Protein AF-A0A3M1PFF2-F1 (afdb_monomer_lite)

Radius of gyration: 13.59 Å; chains: 1; bounding box: 31×29×37 Å

Foldseek 3Di:
DDDAFDADPQQAGPWQWDQDPVGIDGQFKKFWQAPPQPFFFWAAAVVHDGFKTFGHGDIWTFDDDPRTQWDDDPNFIKGWTQDDDPGIGGDVPHDRGITIGGRGPNTIDGDDPPPD

Sequence (116 aa):
MAEVPTPNRNGDYTTAAVQGNRGNYYNRRWLVIDPDPTYLNCRVSPNGVVRSRIAPGAILTAEFVRNEAIVFQGGSPWLRVRGTDALTFAQRGQTLGTCYIRANTQYIAPINEDAR

pLDDT: mean 88.36, std 10.68, range [42.59, 98.25]

Secondary structure (DSSP, 8-state):
-PPPPPP-TTSB---SEEEETTEEEE--EEEE--SSSS-EEEESSTTS-EEEEE-TT-EEEE--BTTB-EEEETTEEEEEEEPPTTSEEEPTT----EEEEE-BTTTEEE--TT--

Structure (mmCIF, N/CA/C/O backbone):
data_AF-A0A3M1PFF2-F1
#
_entry.id   AF-A0A3M1PFF2-F1
#
loop_
_atom_site.group_PDB
_atom_site.id
_atom_site.type_symbol
_atom_site.label_atom_id
_atom_site.label_alt_id
_atom_site.label_comp_id
_atom_site.label_asym_id
_atom_site.label_entity_id
_atom_site.label_seq_id
_atom_site.pdbx_PDB_ins_code
_atom_site.Cartn_x
_atom_site.Cartn_y
_atom_site.Cartn_z
_atom_site.occupancy
_atom_site.B_iso_or_equiv
_atom_site.auth_seq_id
_atom_site.auth_comp_id
_atom_site.auth_asym_id
_atom_site.auth_atom_id
_atom_site.pdbx_PDB_model_num
ATOM 1 N N . MET A 1 1 ? 1.489 -11.521 -20.092 1.00 48.91 1 MET A N 1
ATOM 2 C CA . MET A 1 1 ? 1.282 -11.552 -18.638 1.00 48.91 1 MET A CA 1
ATOM 3 C C . MET A 1 1 ? 2.053 -10.380 -18.072 1.00 48.91 1 MET A C 1
ATOM 5 O O . MET A 1 1 ? 3.265 -10.348 -18.259 1.00 48.91 1 MET A O 1
ATOM 9 N N . ALA A 1 2 ? 1.371 -9.375 -17.527 1.00 59.28 2 ALA A N 1
ATOM 10 C CA . ALA A 1 2 ? 2.047 -8.348 -16.750 1.00 59.28 2 ALA A CA 1
ATOM 11 C C . ALA A 1 2 ? 2.538 -8.973 -15.438 1.00 59.28 2 ALA A C 1
ATOM 13 O O . ALA A 1 2 ? 1.793 -9.695 -14.770 1.00 59.28 2 ALA A O 1
ATOM 14 N N . GLU A 1 3 ? 3.806 -8.753 -15.110 1.00 76.81 3 GLU A N 1
ATOM 15 C CA . GLU A 1 3 ? 4.344 -9.087 -13.794 1.00 76.81 3 GLU A CA 1
ATOM 16 C C . GLU A 1 3 ? 3.830 -8.071 -12.765 1.00 76.81 3 GLU A C 1
ATOM 18 O O . GLU A 1 3 ? 3.625 -6.897 -13.080 1.00 76.81 3 GLU A O 1
ATOM 23 N N . VAL A 1 4 ? 3.601 -8.532 -11.536 1.00 87.94 4 VAL A N 1
ATOM 24 C CA . VAL A 1 4 ? 3.256 -7.665 -10.402 1.00 87.94 4 VAL A CA 1
ATOM 25 C C . VAL A 1 4 ? 4.528 -7.229 -9.667 1.00 87.94 4 VAL A C 1
ATOM 27 O O . VAL A 1 4 ? 5.537 -7.930 -9.750 1.00 87.94 4 VAL A O 1
ATOM 30 N N . PRO A 1 5 ? 4.516 -6.098 -8.937 1.00 92.88 5 PRO A N 1
ATOM 31 C CA . PRO A 1 5 ? 5.669 -5.672 -8.157 1.00 92.88 5 PRO A CA 1
ATOM 32 C C . PRO A 1 5 ? 6.145 -6.751 -7.181 1.00 92.88 5 PRO A C 1
ATOM 34 O O . PRO A 1 5 ? 5.363 -7.265 -6.381 1.00 92.88 5 PRO A O 1
ATOM 37 N N . THR A 1 6 ? 7.443 -7.045 -7.213 1.00 93.19 6 THR A N 1
ATOM 38 C CA . THR A 1 6 ? 8.079 -7.990 -6.290 1.00 93.19 6 THR A CA 1
ATOM 39 C C . THR A 1 6 ? 8.638 -7.230 -5.084 1.00 93.19 6 THR A C 1
ATOM 41 O O . THR A 1 6 ? 9.341 -6.231 -5.268 1.00 93.19 6 THR A O 1
ATOM 44 N N . PRO A 1 7 ? 8.352 -7.665 -3.847 1.00 95.94 7 PRO A N 1
ATOM 45 C CA . PRO A 1 7 ? 8.903 -7.037 -2.653 1.00 95.94 7 PRO A CA 1
ATOM 46 C C . PRO A 1 7 ? 10.400 -7.343 -2.505 1.00 95.94 7 PRO A C 1
ATOM 48 O O . PRO A 1 7 ? 10.905 -8.359 -2.987 1.00 95.94 7 PRO A O 1
ATOM 51 N N . A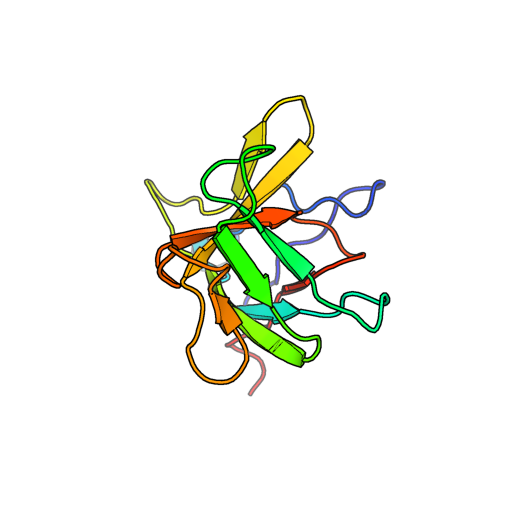SN A 1 8 ? 11.124 -6.480 -1.796 1.00 95.69 8 ASN A N 1
ATOM 52 C CA . ASN A 1 8 ? 12.510 -6.748 -1.415 1.00 95.69 8 ASN A CA 1
ATOM 53 C C . ASN A 1 8 ? 12.594 -7.750 -0.237 1.00 95.69 8 ASN A C 1
ATOM 55 O O . ASN A 1 8 ? 11.585 -8.248 0.261 1.00 95.69 8 ASN A O 1
ATOM 59 N N . ARG A 1 9 ? 13.811 -8.020 0.261 1.00 96.00 9 ARG A N 1
ATOM 60 C CA . ARG A 1 9 ? 14.050 -8.958 1.381 1.00 96.00 9 ARG A CA 1
ATOM 61 C C . ARG A 1 9 ? 13.337 -8.593 2.692 1.00 96.00 9 ARG A C 1
ATOM 63 O O . ARG A 1 9 ? 13.144 -9.472 3.521 1.00 96.00 9 ARG A O 1
ATOM 70 N N . ASN A 1 10 ? 12.945 -7.334 2.869 1.00 96.50 10 ASN A N 1
ATOM 71 C CA . ASN A 1 10 ? 12.215 -6.846 4.040 1.00 96.50 10 ASN A CA 1
ATOM 72 C C . ASN A 1 10 ? 10.686 -6.895 3.842 1.00 96.50 10 ASN A C 1
ATOM 74 O O . ASN A 1 10 ? 9.941 -6.410 4.691 1.00 96.50 10 ASN A O 1
ATOM 78 N N . GLY A 1 11 ? 10.208 -7.427 2.711 1.00 96.62 11 GLY A N 1
ATOM 79 C CA . GLY A 1 11 ? 8.790 -7.409 2.345 1.00 96.62 11 GLY A CA 1
ATOM 80 C C . GLY A 1 11 ? 8.318 -6.066 1.783 1.00 96.62 11 GLY A C 1
ATOM 81 O O . GLY A 1 11 ? 7.133 -5.888 1.528 1.00 96.62 11 GLY A O 1
ATOM 82 N N . ASP A 1 12 ? 9.220 -5.108 1.583 1.00 97.94 12 ASP A N 1
ATOM 83 C CA . ASP A 1 12 ? 8.889 -3.761 1.129 1.00 97.94 12 ASP A CA 1
ATOM 84 C C . ASP A 1 12 ? 8.767 -3.710 -0.399 1.00 97.94 12 ASP A C 1
ATOM 86 O O . ASP A 1 12 ? 9.694 -4.093 -1.120 1.00 97.94 12 ASP A O 1
ATOM 90 N N . TYR A 1 13 ? 7.653 -3.177 -0.901 1.00 97.50 13 TYR A N 1
ATOM 91 C CA . TYR A 1 13 ? 7.514 -2.827 -2.314 1.00 97.50 13 TYR A CA 1
ATOM 92 C C . TYR A 1 13 ? 8.166 -1.465 -2.554 1.00 97.50 13 TYR A C 1
ATOM 94 O O . TYR A 1 13 ? 7.834 -0.482 -1.891 1.00 97.50 13 TYR A O 1
ATOM 102 N N . THR A 1 14 ? 9.095 -1.392 -3.505 1.00 96.31 14 THR A N 1
ATOM 103 C CA . THR A 1 14 ? 9.860 -0.166 -3.792 1.00 96.31 14 THR A CA 1
ATOM 104 C C . THR A 1 14 ? 9.340 0.611 -5.000 1.00 96.31 14 THR A C 1
ATOM 106 O O . THR A 1 14 ? 9.701 1.771 -5.171 1.00 96.31 14 THR A O 1
ATOM 109 N N . THR A 1 15 ? 8.482 -0.006 -5.813 1.00 95.06 15 THR A N 1
ATOM 110 C CA . THR A 1 15 ? 7.806 0.618 -6.954 1.00 95.06 15 THR A CA 1
ATOM 111 C C . THR A 1 15 ? 6.440 -0.025 -7.193 1.00 95.06 15 THR A C 1
ATOM 113 O O . THR A 1 15 ? 6.240 -1.203 -6.888 1.00 95.06 15 THR A O 1
ATOM 116 N N . ALA A 1 16 ? 5.488 0.744 -7.724 1.00 94.38 16 ALA A N 1
ATOM 117 C CA . ALA A 1 16 ? 4.235 0.219 -8.268 1.00 94.38 16 ALA A CA 1
ATOM 118 C C . ALA A 1 16 ? 4.263 0.082 -9.803 1.00 94.38 16 ALA A C 1
ATOM 120 O O . ALA A 1 16 ? 3.259 -0.309 -10.402 1.00 94.38 16 ALA A O 1
ATOM 121 N N . ALA A 1 17 ? 5.385 0.416 -10.445 1.00 91.94 17 ALA A N 1
ATOM 122 C CA . ALA A 1 17 ? 5.600 0.259 -11.874 1.00 91.94 17 ALA A CA 1
ATOM 123 C C . ALA A 1 17 ? 6.526 -0.935 -12.135 1.00 91.94 17 ALA A C 1
ATOM 125 O O . ALA A 1 17 ? 7.613 -1.032 -11.572 1.00 91.94 17 ALA A O 1
ATOM 126 N N . VAL A 1 18 ? 6.105 -1.840 -13.010 1.00 87.50 18 VAL A N 1
ATOM 127 C CA . VAL A 1 18 ? 6.881 -3.019 -13.395 1.00 87.50 18 VAL A CA 1
ATOM 128 C C . VAL A 1 18 ? 7.252 -2.902 -14.859 1.00 87.50 18 VAL A C 1
ATOM 130 O O . VAL A 1 18 ? 6.410 -2.602 -15.707 1.00 87.50 18 VAL A O 1
ATOM 133 N N . GLN A 1 19 ? 8.520 -3.134 -15.172 1.00 82.25 19 GLN A N 1
ATOM 134 C CA . GLN A 1 19 ? 8.964 -3.203 -16.553 1.00 82.25 19 GLN A CA 1
ATOM 135 C C . GLN A 1 19 ? 8.624 -4.584 -17.108 1.00 82.25 19 GLN A C 1
ATOM 137 O O . GLN A 1 19 ? 9.138 -5.589 -16.631 1.00 82.25 19 GLN A O 1
ATOM 142 N N . GLY A 1 20 ? 7.769 -4.635 -18.125 1.00 76.06 20 GLY A N 1
ATOM 143 C CA . GLY A 1 20 ? 7.490 -5.865 -18.856 1.00 76.06 20 GLY A CA 1
ATOM 144 C C . GLY A 1 20 ? 7.917 -5.773 -20.318 1.00 76.06 20 GLY A C 1
ATOM 145 O O . GLY A 1 20 ? 8.360 -4.735 -20.811 1.00 76.06 20 GLY A O 1
ATOM 146 N N . ASN A 1 21 ? 7.698 -6.860 -21.055 1.00 76.12 21 ASN A N 1
ATOM 147 C CA . ASN A 1 21 ? 8.162 -7.015 -22.443 1.00 76.12 21 ASN A CA 1
ATOM 148 C C . ASN A 1 21 ? 7.573 -6.005 -23.449 1.00 76.12 21 ASN A C 1
ATOM 150 O O . ASN A 1 21 ? 8.037 -5.933 -24.582 1.00 76.12 21 ASN A O 1
ATOM 154 N N . ARG A 1 22 ? 6.531 -5.251 -23.073 1.00 74.38 22 ARG A N 1
ATOM 155 C CA . ARG A 1 22 ? 5.862 -4.248 -23.928 1.00 74.38 22 ARG A CA 1
ATOM 156 C C . ARG A 1 22 ? 5.909 -2.831 -23.346 1.00 74.38 22 ARG A C 1
ATOM 158 O O . ARG A 1 22 ? 5.165 -1.968 -23.798 1.00 74.38 22 ARG A O 1
ATOM 165 N N . GLY A 1 23 ? 6.757 -2.599 -22.345 1.00 81.81 23 GLY A N 1
ATOM 166 C CA . GLY A 1 23 ? 6.874 -1.319 -21.649 1.00 81.81 23 GLY A CA 1
ATOM 167 C C . GLY A 1 23 ? 6.494 -1.407 -20.173 1.00 81.81 23 GLY A C 1
ATOM 168 O O . GLY A 1 23 ? 6.477 -2.488 -19.582 1.00 81.81 23 GLY A O 1
ATOM 169 N N . ASN A 1 24 ? 6.215 -0.249 -19.579 1.00 83.75 24 ASN A N 1
ATOM 170 C CA . ASN A 1 24 ? 5.911 -0.137 -18.156 1.00 83.75 24 ASN A CA 1
ATOM 171 C C . ASN A 1 24 ? 4.444 -0.466 -17.878 1.00 83.75 24 ASN A C 1
ATOM 173 O O . ASN A 1 24 ? 3.537 0.143 -18.446 1.00 83.75 24 ASN A O 1
ATOM 177 N N . TYR A 1 25 ? 4.232 -1.392 -16.953 1.00 86.75 25 TYR A N 1
ATOM 178 C CA . TYR A 1 25 ? 2.938 -1.754 -16.405 1.00 86.75 25 TYR A CA 1
ATOM 179 C C . TYR A 1 25 ? 2.772 -1.090 -15.044 1.00 86.75 25 TYR A C 1
ATOM 181 O O . TYR A 1 25 ? 3.631 -1.198 -14.173 1.00 86.75 25 TYR A O 1
ATOM 189 N N . TYR A 1 26 ? 1.661 -0.388 -14.858 1.00 91.06 26 TYR A N 1
ATOM 190 C CA . TYR A 1 26 ? 1.367 0.334 -13.625 1.00 91.06 26 TYR A CA 1
ATOM 191 C C . TYR A 1 26 ? 0.381 -0.474 -12.793 1.00 91.06 26 TYR A C 1
ATOM 193 O O . TYR A 1 26 ? -0.803 -0.537 -13.125 1.00 91.06 26 TYR A O 1
ATOM 201 N N . ASN A 1 27 ? 0.854 -1.079 -11.706 1.00 92.56 27 ASN A N 1
ATOM 202 C CA . ASN A 1 27 ? 0.019 -1.894 -10.837 1.00 92.56 27 ASN A CA 1
ATOM 203 C C . ASN A 1 27 ? -0.912 -0.999 -10.006 1.00 92.56 27 ASN A C 1
ATOM 205 O O . ASN A 1 27 ? -0.540 -0.475 -8.952 1.00 92.56 27 ASN A O 1
ATOM 209 N N . ARG A 1 28 ? -2.136 -0.793 -10.501 1.00 92.31 28 ARG A N 1
ATOM 210 C CA . ARG A 1 28 ? -3.119 0.105 -9.878 1.00 92.31 28 ARG A CA 1
ATOM 211 C C . ARG A 1 28 ? -3.895 -0.537 -8.743 1.00 92.31 28 ARG A C 1
ATOM 213 O O . ARG A 1 28 ? -4.343 0.189 -7.863 1.00 92.31 28 ARG A O 1
ATOM 220 N N . ARG A 1 29 ? -4.083 -1.854 -8.746 1.00 92.88 29 ARG A N 1
ATOM 221 C CA . ARG A 1 29 ? -4.957 -2.534 -7.785 1.00 92.88 29 ARG A CA 1
ATOM 222 C C . ARG A 1 29 ? -4.148 -3.268 -6.736 1.00 92.88 29 ARG A C 1
ATOM 224 O O . ARG A 1 29 ? -3.217 -4.004 -7.055 1.00 92.88 29 ARG A O 1
ATOM 231 N N . TRP A 1 30 ? -4.524 -3.047 -5.485 1.00 94.00 30 TRP A N 1
ATOM 232 C CA . TRP A 1 30 ? -3.849 -3.612 -4.324 1.00 94.00 30 TRP A CA 1
ATOM 233 C C . TRP A 1 30 ? -4.890 -4.128 -3.342 1.00 94.00 30 TRP A C 1
ATOM 235 O O . TRP A 1 30 ? -5.837 -3.415 -3.019 1.00 94.00 30 TRP A O 1
ATOM 245 N N . LEU A 1 31 ? -4.721 -5.360 -2.880 1.00 93.44 31 LEU A N 1
ATOM 246 C CA . LEU A 1 31 ? -5.544 -5.966 -1.844 1.00 93.44 31 LEU A CA 1
ATOM 247 C C . LEU A 1 31 ? -4.960 -5.627 -0.474 1.00 93.44 31 LEU A C 1
ATOM 249 O O . LEU A 1 31 ? -3.759 -5.793 -0.270 1.00 93.44 31 LEU A O 1
ATOM 253 N N . VAL A 1 32 ? -5.798 -5.200 0.468 1.00 93.56 32 VAL A N 1
ATOM 254 C CA . VAL A 1 32 ? -5.420 -5.093 1.882 1.00 93.56 32 VAL A CA 1
ATOM 255 C C . VAL A 1 32 ? -5.497 -6.469 2.528 1.00 93.56 32 VAL A C 1
ATOM 257 O O . VAL A 1 32 ? -6.563 -7.080 2.564 1.00 93.56 32 VAL A O 1
ATOM 260 N N . ILE A 1 33 ? -4.365 -6.934 3.046 1.00 93.25 33 ILE A N 1
ATOM 261 C CA . ILE A 1 33 ? -4.185 -8.251 3.677 1.00 93.25 33 ILE A CA 1
ATOM 262 C C . ILE A 1 33 ? -3.668 -8.138 5.116 1.00 93.25 33 ILE A C 1
ATOM 264 O O . ILE A 1 33 ? -3.099 -9.094 5.633 1.00 93.25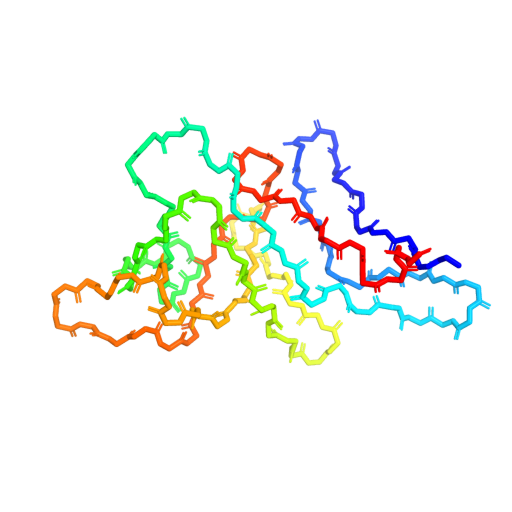 33 ILE A O 1
ATOM 268 N N . ASP A 1 34 ? -3.828 -6.963 5.731 1.00 86.50 34 ASP A N 1
ATOM 269 C CA . ASP A 1 34 ? -3.380 -6.691 7.098 1.00 86.50 34 ASP A CA 1
ATOM 270 C C . ASP A 1 34 ? -3.854 -7.807 8.057 1.00 86.50 34 ASP A C 1
ATOM 272 O O . ASP A 1 34 ? -5.062 -8.060 8.130 1.00 86.50 34 ASP A O 1
ATOM 276 N N . PRO A 1 35 ? -2.932 -8.520 8.737 1.00 79.62 35 PRO A N 1
ATOM 277 C CA . PRO A 1 35 ? -3.272 -9.628 9.621 1.00 79.62 35 PRO A CA 1
ATOM 278 C C . PRO A 1 35 ? -3.900 -9.156 10.934 1.00 79.62 35 PRO A C 1
ATOM 280 O O . PRO A 1 35 ? -4.487 -9.974 11.644 1.00 79.62 35 PRO A O 1
ATOM 283 N N . ASP A 1 36 ? -3.768 -7.871 11.283 1.00 78.81 36 ASP A N 1
ATOM 284 C CA . ASP A 1 36 ? -4.472 -7.303 12.425 1.00 78.81 36 ASP A CA 1
ATOM 285 C C . ASP A 1 36 ? -5.964 -7.140 12.064 1.00 78.81 36 ASP A C 1
ATOM 287 O O . ASP A 1 36 ? -6.304 -6.416 11.123 1.00 78.81 36 ASP A O 1
ATOM 291 N N . PRO A 1 37 ? -6.889 -7.787 12.801 1.00 65.12 37 PRO A N 1
ATOM 292 C CA . PRO A 1 37 ? -8.319 -7.763 12.497 1.00 65.12 37 PRO A CA 1
ATOM 293 C C . PRO A 1 37 ? -8.977 -6.398 12.731 1.00 65.12 37 PRO A C 1
ATOM 295 O O . PRO A 1 37 ? -10.186 -6.268 12.543 1.00 65.12 37 PRO A O 1
ATOM 298 N N . THR A 1 38 ? -8.230 -5.390 13.185 1.00 74.00 38 THR A N 1
ATOM 299 C CA . THR A 1 38 ? -8.759 -4.043 13.363 1.00 74.00 38 THR A CA 1
ATOM 300 C C . THR A 1 38 ? -8.875 -3.329 12.019 1.00 74.00 38 THR A C 1
ATOM 302 O O . THR A 1 38 ? -9.903 -3.455 11.364 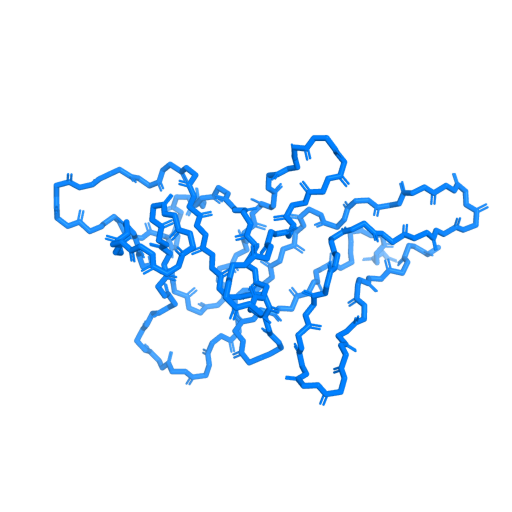1.00 74.00 38 THR A O 1
ATOM 305 N N . TYR A 1 39 ? -7.879 -2.548 11.604 1.00 87.69 39 TYR A N 1
ATOM 306 C CA . TYR A 1 39 ? -7.901 -1.799 10.346 1.00 87.69 39 TYR A CA 1
ATOM 307 C C . TYR A 1 39 ? -6.494 -1.331 9.958 1.00 87.69 39 TYR A C 1
ATOM 309 O O . TYR A 1 39 ? -5.751 -0.827 10.804 1.00 87.69 39 TYR A O 1
ATOM 317 N N . LEU A 1 40 ? -6.195 -1.313 8.658 1.00 92.50 40 LEU A N 1
ATOM 318 C CA . LEU A 1 40 ? -4.994 -0.669 8.135 1.00 92.50 40 LEU A CA 1
ATOM 319 C C . LEU A 1 40 ? -5.140 0.859 8.201 1.00 92.50 40 LEU A C 1
ATOM 321 O O . LEU A 1 40 ? -6.111 1.443 7.710 1.00 92.50 40 LEU A O 1
ATOM 325 N N . ASN A 1 41 ? -4.154 1.536 8.790 1.00 93.12 41 ASN A N 1
ATOM 326 C CA . ASN A 1 41 ? -4.142 2.996 8.878 1.00 93.12 41 ASN A CA 1
ATOM 327 C C . ASN A 1 41 ? -3.747 3.635 7.540 1.00 93.12 41 ASN A C 1
ATOM 329 O O . ASN A 1 41 ? -2.626 3.447 7.065 1.00 93.12 41 ASN A O 1
ATOM 333 N N . CYS A 1 42 ? -4.617 4.493 7.005 1.00 93.81 42 CYS A N 1
ATOM 334 C CA . CYS A 1 42 ? -4.309 5.363 5.878 1.00 93.81 42 CYS A CA 1
ATOM 335 C C . CYS A 1 42 ? -4.053 6.789 6.365 1.00 93.81 42 CYS A C 1
ATOM 337 O O . CYS A 1 42 ? -4.871 7.373 7.079 1.00 93.81 42 CYS A O 1
ATOM 339 N N . ARG A 1 43 ? -2.908 7.367 6.007 1.00 95.00 43 ARG A N 1
ATOM 340 C CA . ARG A 1 43 ? -2.416 8.638 6.563 1.00 95.00 43 ARG A CA 1
ATOM 341 C C . ARG A 1 43 ? -2.464 9.773 5.546 1.00 95.00 43 ARG A C 1
ATOM 343 O O . ARG A 1 43 ? -2.376 9.535 4.347 1.00 95.00 43 ARG A O 1
ATOM 350 N N . VAL A 1 44 ? -2.602 11.013 6.018 1.00 93.75 44 VAL A N 1
ATOM 351 C CA . VAL A 1 44 ? -2.645 12.214 5.152 1.00 93.75 44 VAL A CA 1
ATOM 352 C C . VAL A 1 44 ? -1.331 12.401 4.385 1.00 93.75 44 VAL A C 1
ATOM 354 O O . VAL A 1 44 ? -1.331 12.775 3.215 1.00 93.75 44 VAL A O 1
ATOM 357 N N . SER A 1 45 ? -0.218 12.097 5.042 1.00 94.94 45 SER A N 1
ATOM 358 C CA . SER A 1 45 ? 1.131 12.038 4.488 1.00 94.94 45 SER A CA 1
ATOM 359 C C . SER A 1 45 ? 1.826 10.788 5.031 1.00 94.94 45 SER A C 1
ATOM 361 O O . SER A 1 45 ? 1.358 10.213 6.025 1.00 94.94 45 SER A O 1
ATOM 363 N N . PRO A 1 46 ? 2.937 10.340 4.429 1.00 96.12 46 PRO A N 1
ATOM 364 C CA . PRO A 1 46 ? 3.692 9.247 5.014 1.00 96.12 46 PRO A CA 1
ATOM 365 C C . PRO A 1 46 ? 4.159 9.607 6.437 1.00 96.12 46 PRO A C 1
ATOM 367 O O . PRO A 1 46 ? 4.537 10.744 6.719 1.00 96.12 46 PRO A O 1
ATOM 370 N N . ASN A 1 47 ? 4.037 8.660 7.373 1.00 93.31 47 ASN A N 1
ATOM 371 C CA . ASN A 1 47 ? 4.200 8.878 8.824 1.00 93.31 47 ASN A CA 1
ATOM 372 C C . ASN A 1 47 ? 3.299 9.963 9.470 1.00 93.31 47 ASN A C 1
ATOM 374 O O . ASN A 1 47 ? 3.419 10.210 10.667 1.00 93.31 47 ASN A O 1
ATOM 378 N N . GLY A 1 48 ? 2.386 10.600 8.729 1.00 92.81 48 GLY A N 1
ATOM 379 C CA . GLY A 1 48 ? 1.534 11.684 9.224 1.00 92.81 48 GLY A CA 1
ATOM 380 C C . GLY A 1 48 ? 0.329 11.216 10.040 1.00 92.81 48 GLY A C 1
ATOM 381 O O . GLY A 1 48 ? 0.222 10.057 10.441 1.00 92.81 48 GLY A O 1
ATOM 382 N N . VAL A 1 49 ? -0.628 12.116 10.268 1.00 93.38 49 VAL A N 1
ATOM 383 C CA . VAL A 1 49 ? -1.872 11.791 10.987 1.00 93.38 49 VAL A CA 1
ATOM 384 C C . VAL A 1 49 ? -2.727 10.783 10.213 1.00 93.38 49 VAL A C 1
ATOM 386 O O . VAL A 1 49 ? -2.742 10.777 8.978 1.00 93.38 49 VAL A O 1
ATOM 389 N N . VAL A 1 50 ? -3.445 9.924 10.941 1.00 92.81 50 VAL A N 1
ATOM 390 C CA . VAL A 1 50 ? -4.378 8.959 10.344 1.00 92.81 50 VAL A CA 1
ATOM 391 C C . VAL A 1 50 ? -5.572 9.719 9.766 1.00 92.81 50 VAL A C 1
ATOM 393 O O . VAL A 1 50 ? -6.283 10.414 10.487 1.00 92.81 50 VAL A O 1
ATOM 396 N N . ARG A 1 51 ? -5.776 9.580 8.456 1.00 91.94 51 ARG A N 1
ATOM 397 C CA . ARG A 1 51 ? -6.894 10.152 7.700 1.00 91.94 51 ARG A CA 1
ATOM 398 C C . ARG A 1 51 ? -8.108 9.231 7.732 1.00 91.94 51 ARG A C 1
ATOM 400 O O . ARG A 1 51 ? -9.235 9.673 7.935 1.00 91.94 51 ARG A O 1
ATOM 407 N N . SER A 1 52 ? -7.871 7.944 7.518 1.00 91.69 52 SER A N 1
ATOM 408 C CA . SER A 1 52 ? -8.902 6.918 7.411 1.00 91.69 52 SER A CA 1
ATOM 409 C C . SER A 1 52 ? -8.350 5.554 7.819 1.00 91.69 52 SER A C 1
ATOM 411 O O . SER A 1 52 ? -7.144 5.369 7.998 1.00 91.69 52 SER A O 1
ATOM 413 N N . ARG A 1 53 ? -9.258 4.607 8.019 1.00 91.75 53 ARG A N 1
ATOM 414 C CA . ARG A 1 53 ? -8.991 3.212 8.360 1.00 91.75 53 ARG A CA 1
ATOM 415 C C . ARG A 1 53 ? -9.589 2.322 7.281 1.00 91.75 53 ARG A C 1
ATOM 417 O O . ARG A 1 53 ? -10.695 2.593 6.824 1.00 91.75 53 ARG A O 1
ATOM 424 N N . ILE A 1 54 ? -8.855 1.301 6.863 1.00 91.94 54 ILE A N 1
ATOM 425 C CA . ILE A 1 54 ? -9.238 0.415 5.762 1.00 91.94 54 ILE A CA 1
ATOM 426 C C . ILE A 1 54 ? -9.388 -1.000 6.309 1.00 91.94 54 ILE A C 1
ATOM 428 O O . ILE A 1 54 ? -8.489 -1.490 6.990 1.00 91.94 54 ILE A O 1
ATOM 432 N N . ALA A 1 55 ? -10.522 -1.643 6.041 1.00 91.31 55 ALA A N 1
ATOM 433 C CA . ALA A 1 55 ? -10.740 -3.020 6.470 1.00 91.31 55 ALA A CA 1
ATOM 434 C C . ALA A 1 55 ? -9.885 -4.005 5.645 1.00 91.31 55 ALA A C 1
ATOM 436 O O . ALA A 1 55 ? -9.686 -3.777 4.444 1.00 91.31 55 ALA A O 1
ATOM 437 N N . PRO A 1 56 ? -9.422 -5.119 6.243 1.00 91.00 56 PRO A N 1
ATOM 438 C CA . PRO A 1 56 ? -8.890 -6.246 5.483 1.00 91.00 56 PRO A CA 1
ATOM 439 C C . PRO A 1 56 ? -9.866 -6.702 4.386 1.00 91.00 56 PRO A C 1
ATOM 441 O O . PRO A 1 56 ? -11.084 -6.648 4.555 1.00 91.00 56 PRO A O 1
ATOM 444 N N . GLY A 1 57 ? -9.335 -7.119 3.236 1.00 89.56 57 GLY A N 1
ATOM 445 C CA . GLY A 1 57 ? -10.123 -7.484 2.054 1.00 89.56 57 GLY A CA 1
ATOM 446 C C . GLY A 1 57 ? -10.496 -6.312 1.137 1.00 89.56 57 GLY A C 1
ATOM 447 O O . GLY A 1 57 ? -11.017 -6.536 0.045 1.00 89.56 57 GLY A O 1
ATOM 448 N N . ALA A 1 58 ? -10.208 -5.063 1.521 1.00 91.06 58 ALA A N 1
ATOM 449 C CA . ALA A 1 58 ? -10.426 -3.914 0.647 1.00 91.06 58 ALA A CA 1
ATOM 450 C C . ALA A 1 58 ? -9.512 -3.941 -0.588 1.00 91.06 58 ALA A C 1
ATOM 452 O O . ALA A 1 58 ? -8.316 -4.216 -0.484 1.00 91.06 58 ALA A O 1
ATOM 453 N N . ILE A 1 59 ? -10.064 -3.579 -1.751 1.00 91.38 59 ILE A N 1
ATOM 454 C CA . ILE A 1 59 ? -9.294 -3.356 -2.980 1.00 91.38 59 ILE A CA 1
ATOM 455 C C . ILE A 1 59 ? -9.064 -1.859 -3.150 1.00 91.38 59 ILE A C 1
ATOM 457 O O . ILE A 1 59 ? -9.990 -1.091 -3.398 1.00 91.38 59 ILE A O 1
ATOM 461 N N . LEU A 1 60 ? -7.807 -1.449 -3.067 1.00 92.12 60 LEU A N 1
ATOM 462 C CA . LEU A 1 60 ? -7.380 -0.066 -3.189 1.00 92.12 60 LEU A CA 1
ATOM 463 C C . LEU A 1 60 ? -6.949 0.265 -4.612 1.00 92.12 60 LEU A C 1
ATOM 465 O O . LEU A 1 60 ? -6.485 -0.595 -5.364 1.00 92.12 60 LEU A O 1
ATOM 469 N N . THR A 1 61 ? -7.077 1.545 -4.962 1.00 93.75 61 THR A N 1
ATOM 470 C CA . THR A 1 61 ? -6.574 2.079 -6.231 1.00 93.75 61 THR A CA 1
ATOM 471 C C . THR A 1 61 ? -5.370 2.968 -5.964 1.00 93.75 61 THR A C 1
ATOM 473 O O . THR A 1 61 ? -5.507 4.018 -5.335 1.00 93.75 61 THR A O 1
ATOM 476 N N . ALA A 1 62 ? -4.200 2.554 -6.441 1.00 95.12 62 ALA A N 1
ATOM 477 C CA . ALA A 1 62 ? -2.977 3.335 -6.381 1.00 95.12 62 ALA A CA 1
ATOM 478 C C . ALA A 1 62 ? -3.089 4.577 -7.272 1.00 95.12 62 ALA A C 1
ATOM 480 O O . ALA A 1 62 ? -3.538 4.511 -8.420 1.00 95.12 62 ALA A O 1
ATOM 481 N N . GLU A 1 63 ? -2.672 5.718 -6.737 1.00 95.31 63 GLU A N 1
ATOM 482 C CA . GLU A 1 63 ? -2.668 6.986 -7.455 1.00 95.31 63 GLU A CA 1
ATOM 483 C C . GLU A 1 63 ? -1.242 7.329 -7.883 1.00 95.31 63 GLU A C 1
ATOM 485 O O . GLU A 1 63 ? -0.393 7.671 -7.060 1.00 95.31 63 GLU A O 1
ATOM 490 N N . PHE A 1 64 ? -1.000 7.254 -9.190 1.00 94.62 64 PHE A N 1
ATOM 491 C CA . PHE A 1 64 ? 0.303 7.532 -9.776 1.00 94.62 64 PHE A CA 1
ATOM 492 C C . PHE A 1 64 ? 0.513 9.033 -9.974 1.00 94.62 64 PHE A C 1
ATOM 494 O O . PHE A 1 64 ? -0.318 9.726 -10.561 1.00 94.62 64 PHE A O 1
ATOM 501 N N . VAL A 1 65 ? 1.673 9.524 -9.549 1.00 93.88 65 VAL A N 1
ATOM 502 C CA . VAL A 1 65 ? 2.181 10.863 -9.846 1.00 93.88 65 VAL A CA 1
ATOM 503 C C . VAL A 1 65 ? 3.538 10.715 -10.506 1.00 93.88 65 VAL A C 1
ATOM 505 O O . VAL A 1 65 ? 4.435 10.098 -9.946 1.00 93.88 65 VAL A O 1
ATOM 508 N N . ARG A 1 66 ? 3.693 11.284 -11.709 1.00 91.81 66 ARG A N 1
ATOM 509 C CA . ARG A 1 66 ? 4.926 11.157 -12.509 1.00 91.81 66 ARG A CA 1
ATOM 510 C C . ARG A 1 66 ? 5.388 9.695 -12.645 1.00 91.81 66 ARG A C 1
ATOM 512 O O . ARG A 1 66 ? 6.566 9.405 -12.484 1.00 91.81 66 ARG A O 1
ATOM 519 N N . ASN A 1 67 ? 4.452 8.797 -12.962 1.00 91.69 67 ASN A N 1
ATOM 520 C CA . ASN A 1 67 ? 4.688 7.365 -13.197 1.00 91.69 67 ASN A CA 1
ATOM 521 C C . ASN A 1 67 ? 5.078 6.529 -11.966 1.00 91.69 67 ASN A C 1
ATOM 523 O O . ASN A 1 67 ? 5.467 5.379 -12.132 1.00 91.69 67 ASN A O 1
ATOM 527 N N . GLU A 1 68 ? 4.900 7.039 -10.747 1.00 94.75 68 GLU A N 1
ATOM 528 C CA . GLU A 1 68 ? 5.100 6.257 -9.523 1.00 94.75 68 GLU A CA 1
ATOM 529 C C . GLU A 1 68 ? 3.958 6.494 -8.524 1.00 94.75 68 GLU A C 1
ATOM 531 O O . GLU A 1 68 ? 3.382 7.581 -8.471 1.00 94.75 68 GLU A O 1
ATOM 536 N N . ALA A 1 69 ? 3.611 5.472 -7.743 1.00 96.81 69 ALA A N 1
ATOM 537 C CA . ALA A 1 69 ? 2.644 5.558 -6.648 1.00 96.81 69 ALA A CA 1
ATOM 538 C C . ALA A 1 69 ? 3.271 5.261 -5.276 1.00 96.81 69 ALA A C 1
ATOM 540 O O . ALA A 1 69 ? 2.654 5.561 -4.252 1.00 96.81 69 ALA A O 1
ATOM 541 N N . ILE A 1 70 ? 4.483 4.697 -5.234 1.00 97.62 70 ILE A N 1
ATOM 542 C CA . ILE A 1 70 ? 5.236 4.459 -4.002 1.00 97.62 70 ILE A CA 1
ATOM 543 C C . ILE A 1 70 ? 6.190 5.622 -3.725 1.00 97.62 70 ILE A C 1
ATOM 545 O O . ILE A 1 70 ? 7.033 5.980 -4.541 1.00 97.62 70 ILE A O 1
ATOM 549 N N . VAL A 1 71 ? 6.075 6.205 -2.535 1.00 97.12 71 VAL A N 1
ATOM 550 C CA . VAL A 1 71 ? 6.954 7.274 -2.052 1.00 97.12 71 VAL A CA 1
ATOM 551 C C . VAL A 1 71 ? 7.752 6.803 -0.844 1.00 97.12 71 VAL A C 1
ATOM 553 O O . VAL A 1 71 ? 7.239 6.085 0.013 1.00 97.12 71 VAL A O 1
ATOM 556 N N . PHE A 1 72 ? 9.006 7.234 -0.748 1.00 96.44 72 PHE A N 1
ATOM 557 C CA . PHE A 1 72 ? 9.858 6.931 0.398 1.00 96.44 72 PHE A CA 1
ATOM 558 C C . PHE A 1 72 ? 9.857 8.083 1.397 1.00 96.44 72 PHE A C 1
ATOM 560 O O . PHE A 1 72 ? 10.074 9.237 1.033 1.00 96.44 72 PHE A O 1
ATOM 567 N N . GLN A 1 73 ? 9.678 7.759 2.676 1.00 96.25 73 GLN A N 1
ATOM 568 C CA . GLN A 1 73 ? 9.875 8.708 3.767 1.00 96.25 73 GLN A CA 1
ATOM 569 C C . GLN A 1 73 ? 10.511 8.004 4.962 1.00 96.25 73 GLN A C 1
ATOM 571 O O . GLN A 1 73 ? 9.973 7.021 5.472 1.00 96.25 73 GLN A O 1
ATOM 576 N N . GLY A 1 74 ? 11.667 8.511 5.403 1.00 90.44 74 GLY A N 1
ATOM 577 C CA . GLY A 1 74 ? 12.425 7.916 6.509 1.00 90.44 74 GLY A CA 1
ATOM 578 C C . GLY A 1 74 ? 12.843 6.466 6.235 1.00 90.44 74 GLY A C 1
ATOM 579 O O . GLY A 1 74 ? 12.700 5.617 7.106 1.00 90.44 74 GLY A O 1
ATOM 580 N N . GLY A 1 75 ? 13.259 6.156 5.001 1.00 91.75 75 GLY A N 1
ATOM 581 C CA . GLY A 1 75 ? 13.681 4.806 4.592 1.00 91.75 75 GLY A CA 1
ATOM 582 C C . GLY A 1 75 ? 12.546 3.793 4.407 1.00 91.75 75 GLY A C 1
ATOM 583 O O . GLY A 1 75 ? 12.800 2.653 4.046 1.00 91.75 75 GLY A O 1
ATOM 584 N N . SER A 1 76 ? 11.297 4.200 4.623 1.00 95.56 76 SER A N 1
ATOM 585 C CA . SER A 1 76 ? 10.129 3.335 4.490 1.00 95.56 76 SER A CA 1
ATOM 586 C C . SER A 1 76 ? 9.302 3.664 3.249 1.00 95.56 76 SER A C 1
ATOM 588 O O . SER A 1 76 ? 9.073 4.855 3.008 1.00 95.56 76 SER A O 1
ATOM 590 N N . PRO A 1 77 ? 8.797 2.662 2.509 1.00 98.12 77 PRO A N 1
ATOM 591 C CA . PRO A 1 77 ? 7.952 2.896 1.349 1.00 98.12 77 PRO A CA 1
ATOM 592 C C . PRO A 1 77 ? 6.472 3.016 1.730 1.00 98.12 77 PRO A C 1
ATOM 594 O O . PRO A 1 77 ? 5.944 2.309 2.599 1.00 98.12 77 PRO A O 1
ATOM 597 N N . TRP A 1 78 ? 5.788 3.920 1.040 1.00 98.25 78 TRP A N 1
ATOM 598 C CA . TRP A 1 78 ? 4.384 4.226 1.254 1.00 98.25 78 TRP A CA 1
ATOM 599 C C . TRP A 1 78 ? 3.646 4.281 -0.067 1.00 98.25 78 TRP A C 1
ATOM 601 O O . TRP A 1 78 ? 4.018 5.043 -0.955 1.00 98.25 78 TRP A O 1
ATOM 611 N N . LEU A 1 79 ? 2.573 3.510 -0.176 1.00 97.88 79 LEU A N 1
ATOM 612 C CA . LEU A 1 79 ? 1.727 3.500 -1.354 1.00 97.88 79 LEU A CA 1
ATOM 613 C C . LEU A 1 79 ? 0.690 4.616 -1.237 1.00 97.88 79 LEU A C 1
ATOM 615 O O . LEU A 1 79 ? -0.086 4.660 -0.278 1.00 97.88 79 LEU A O 1
ATOM 619 N N . ARG A 1 80 ? 0.663 5.502 -2.229 1.00 97.31 80 ARG A N 1
ATOM 620 C CA . ARG A 1 80 ? -0.381 6.506 -2.398 1.00 97.31 80 ARG A CA 1
ATOM 621 C C . ARG A 1 80 ? -1.617 5.849 -2.999 1.00 97.31 80 ARG A C 1
ATOM 623 O O . ARG A 1 80 ? -1.567 5.313 -4.104 1.00 97.31 80 ARG A O 1
ATOM 630 N N . VAL A 1 81 ? -2.736 5.927 -2.293 1.00 95.12 81 VAL A N 1
ATOM 631 C CA . VAL A 1 81 ? -3.997 5.293 -2.687 1.00 95.12 81 VAL A CA 1
ATOM 632 C C . VAL A 1 81 ? -5.154 6.274 -2.599 1.00 95.12 81 VAL A C 1
ATOM 634 O O . VAL A 1 81 ? -5.136 7.211 -1.800 1.00 95.12 81 VAL A O 1
ATOM 637 N N . ARG A 1 82 ? -6.196 6.032 -3.392 1.00 87.50 82 ARG A N 1
ATOM 638 C CA . ARG A 1 82 ? -7.532 6.566 -3.119 1.00 87.50 82 ARG A CA 1
ATOM 639 C C . ARG A 1 82 ? -8.322 5.525 -2.342 1.00 87.50 82 ARG A C 1
ATOM 641 O O . ARG A 1 82 ? -8.401 4.371 -2.770 1.00 87.50 82 ARG A O 1
ATOM 648 N N . GLY A 1 83 ? -8.886 5.940 -1.209 1.00 67.88 83 GLY A N 1
ATOM 649 C CA . GLY A 1 83 ? -9.818 5.105 -0.458 1.00 67.88 83 GLY A CA 1
ATOM 650 C C . GLY A 1 83 ? -11.039 4.794 -1.319 1.00 67.88 83 GLY A C 1
ATOM 651 O O . GLY A 1 83 ? -11.624 5.705 -1.900 1.00 67.88 83 GLY A O 1
ATOM 652 N N . THR A 1 84 ? -11.394 3.518 -1.442 1.00 67.00 84 THR A N 1
ATOM 653 C CA . THR A 1 84 ? -12.651 3.092 -2.070 1.00 67.00 84 THR A CA 1
ATOM 654 C C . THR A 1 84 ? -13.748 3.026 -1.015 1.00 67.00 84 THR A C 1
ATOM 656 O O . THR A 1 84 ? -13.515 2.513 0.082 1.00 67.00 84 THR A O 1
ATOM 659 N N . ASP A 1 85 ? -14.945 3.495 -1.348 1.00 65.00 85 ASP A N 1
ATOM 660 C CA . ASP A 1 85 ? -15.950 3.876 -0.348 1.00 65.00 85 ASP A CA 1
ATOM 661 C C . ASP A 1 85 ? -16.533 2.715 0.476 1.00 65.00 85 ASP A C 1
ATOM 663 O O . ASP A 1 85 ? -16.919 2.921 1.621 1.00 65.00 85 ASP A O 1
ATOM 667 N N . ALA A 1 86 ? -16.572 1.485 -0.049 1.00 72.94 86 ALA A N 1
ATOM 668 C CA . ALA A 1 86 ? -17.278 0.382 0.617 1.00 72.94 86 ALA A CA 1
ATOM 669 C C . ALA A 1 86 ? -16.579 -0.164 1.882 1.00 72.94 86 ALA A C 1
ATOM 671 O O . ALA A 1 86 ? -17.248 -0.699 2.760 1.00 72.94 86 ALA A O 1
ATOM 672 N N . LEU A 1 87 ? -15.247 -0.055 1.973 1.00 79.69 87 LEU A N 1
ATOM 673 C CA . LEU A 1 87 ? -14.431 -0.660 3.045 1.00 79.69 87 LEU A CA 1
ATOM 674 C C . LEU A 1 87 ? -13.408 0.315 3.651 1.00 79.69 87 LEU A C 1
ATOM 676 O O . LEU A 1 87 ? -12.465 -0.097 4.333 1.00 79.69 87 LEU A O 1
ATOM 680 N N . THR A 1 88 ? -13.589 1.613 3.400 1.00 84.81 88 THR A N 1
ATOM 681 C CA . THR A 1 88 ? -12.747 2.671 3.961 1.00 84.81 88 THR A CA 1
ATOM 682 C C . THR A 1 88 ? -13.586 3.566 4.862 1.00 84.81 88 THR A C 1
ATOM 684 O O . THR A 1 88 ? -14.611 4.097 4.449 1.00 84.81 88 THR A O 1
ATOM 687 N N . PHE A 1 89 ? -13.115 3.791 6.083 1.00 87.38 89 PHE A N 1
ATOM 688 C CA . PHE A 1 89 ? -13.804 4.573 7.103 1.00 87.38 89 PHE A CA 1
ATOM 689 C C . PHE A 1 89 ? -12.988 5.822 7.428 1.00 87.38 89 PHE A C 1
ATOM 691 O O . PHE A 1 89 ? -11.835 5.731 7.858 1.00 87.38 89 PHE A O 1
ATOM 698 N N . ALA A 1 90 ? -13.563 7.005 7.218 1.00 85.81 90 ALA A N 1
ATOM 699 C CA . ALA A 1 90 ? -12.895 8.254 7.565 1.00 85.81 90 ALA A CA 1
ATOM 700 C C . ALA A 1 90 ? -12.712 8.360 9.088 1.00 85.81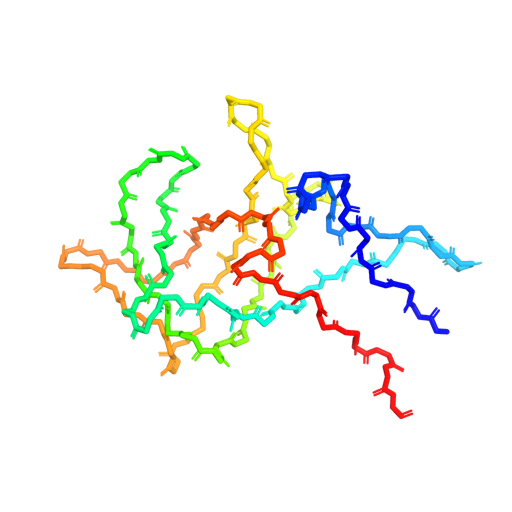 90 ALA A C 1
ATOM 702 O O . ALA A 1 90 ? -13.595 7.986 9.860 1.00 85.81 90 ALA A O 1
ATOM 703 N N . GLN A 1 91 ? -11.573 8.893 9.532 1.00 85.50 91 GLN A N 1
ATOM 704 C CA . GLN A 1 91 ? -11.438 9.319 10.924 1.00 85.50 91 GLN A CA 1
ATOM 705 C C . GLN A 1 91 ? -12.367 10.506 11.203 1.00 85.50 91 GLN A C 1
ATOM 707 O O . GLN A 1 91 ? -12.751 11.247 10.296 1.00 85.50 91 GLN A O 1
ATOM 712 N N . ARG A 1 92 ? -12.739 10.706 12.472 1.00 83.44 92 ARG A N 1
ATOM 713 C CA . ARG A 1 92 ? -13.630 11.805 12.866 1.00 83.44 92 ARG A CA 1
ATOM 714 C C . ARG A 1 92 ? -13.051 13.147 12.398 1.00 83.44 92 ARG A C 1
ATOM 716 O O . ARG A 1 92 ? -11.920 13.483 12.735 1.00 83.44 92 ARG A O 1
ATOM 723 N N . GLY A 1 93 ? -13.838 13.904 11.633 1.00 80.81 93 GLY A N 1
ATOM 724 C CA . GLY A 1 93 ? -13.417 15.193 11.069 1.00 80.81 93 GLY A CA 1
ATOM 725 C C . GLY A 1 93 ? -12.526 15.097 9.821 1.00 80.81 93 GLY A C 1
ATOM 726 O O . GLY A 1 93 ? -11.954 16.105 9.421 1.00 80.81 93 GLY A O 1
ATOM 727 N N . GLN A 1 94 ? -12.393 13.916 9.209 1.00 83.44 94 GLN A N 1
ATOM 728 C CA . GLN A 1 94 ? -11.649 13.692 7.964 1.00 83.44 94 GLN A CA 1
ATOM 729 C C . GLN A 1 94 ? -12.579 13.268 6.815 1.00 83.44 94 GLN A C 1
ATOM 731 O O . GLN A 1 94 ? -13.733 12.899 7.020 1.00 83.44 94 GLN A O 1
ATOM 736 N N . THR A 1 95 ? -12.050 13.290 5.590 1.00 80.81 95 THR A N 1
ATOM 737 C CA . THR A 1 95 ? -12.679 12.738 4.374 1.00 80.81 95 THR A CA 1
ATOM 738 C C . THR A 1 95 ? -11.823 11.604 3.813 1.00 80.81 95 THR A C 1
ATOM 740 O O . THR A 1 95 ? -10.611 11.609 4.028 1.00 80.81 95 THR A O 1
ATOM 743 N N . LEU A 1 96 ? -12.418 10.647 3.084 1.00 80.00 96 LEU A N 1
ATOM 744 C CA . LEU A 1 96 ? -11.709 9.456 2.584 1.00 80.00 96 LEU A CA 1
ATOM 745 C C . LEU A 1 96 ? -10.506 9.817 1.702 1.00 80.00 96 LEU A C 1
ATOM 747 O O . LEU A 1 96 ? -9.385 9.469 2.058 1.00 80.00 96 LEU A O 1
ATOM 751 N N . GLY A 1 97 ? -10.724 10.605 0.643 1.00 85.31 97 GLY A N 1
ATOM 752 C CA . GLY A 1 97 ? -9.684 11.239 -0.177 1.00 85.31 97 GLY A CA 1
ATOM 753 C C . GLY A 1 97 ? -8.502 10.347 -0.598 1.00 85.31 97 GLY A C 1
ATOM 754 O O . GLY A 1 97 ? -8.544 9.118 -0.553 1.00 85.31 97 GLY A O 1
ATOM 755 N N . THR A 1 98 ? -7.419 10.993 -1.034 1.00 92.00 98 THR A N 1
ATOM 756 C CA . THR A 1 98 ? -6.122 10.329 -1.225 1.00 92.00 98 THR A CA 1
ATOM 757 C C . THR A 1 98 ? -5.398 10.218 0.114 1.00 92.00 98 THR A C 1
ATOM 759 O O . THR A 1 98 ? -5.349 11.182 0.883 1.00 92.00 98 THR A O 1
ATOM 762 N N . CYS A 1 99 ? -4.780 9.077 0.382 1.00 94.69 99 CYS A N 1
ATOM 763 C CA . CYS A 1 99 ? -3.975 8.856 1.576 1.00 94.69 99 CYS A CA 1
ATOM 764 C C . CYS A 1 99 ? -2.822 7.878 1.301 1.0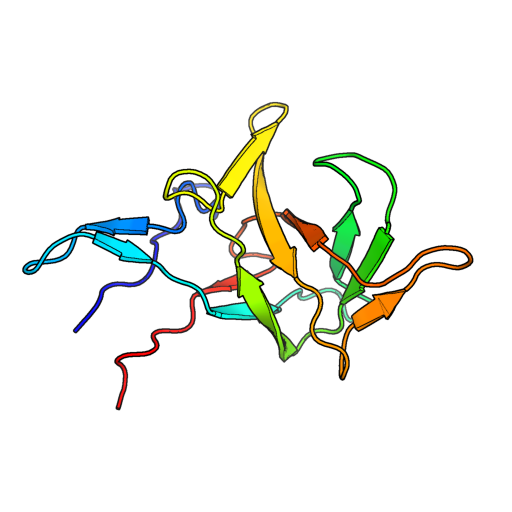0 94.69 99 CYS A C 1
ATOM 766 O O . CYS A 1 99 ? -2.635 7.418 0.174 1.00 94.69 99 CYS A O 1
ATOM 768 N N . TYR A 1 100 ? -2.012 7.615 2.326 1.00 96.88 100 TYR A N 1
ATOM 769 C CA . TYR A 1 100 ? -0.805 6.797 2.248 1.00 96.88 100 TYR A CA 1
ATOM 770 C C . TYR A 1 100 ? -0.878 5.624 3.222 1.00 96.88 100 TYR A C 1
ATOM 772 O O . TYR A 1 100 ? -1.144 5.817 4.411 1.00 96.88 100 TYR A O 1
ATOM 780 N N . ILE A 1 101 ? -0.577 4.427 2.728 1.00 96.00 101 ILE A N 1
ATOM 781 C CA . ILE A 1 101 ? -0.435 3.200 3.525 1.00 96.00 101 ILE A CA 1
ATOM 782 C C . ILE A 1 101 ? 0.985 2.654 3.409 1.00 96.00 101 ILE A C 1
ATOM 784 O O . ILE A 1 101 ? 1.713 3.008 2.483 1.00 96.00 101 ILE A O 1
ATOM 788 N N . ARG A 1 102 ? 1.388 1.774 4.327 1.00 96.69 102 ARG A N 1
ATOM 789 C CA . ARG A 1 102 ? 2.678 1.078 4.241 1.00 96.69 102 ARG A CA 1
ATOM 790 C C . ARG A 1 102 ? 2.705 0.162 3.020 1.00 96.69 102 ARG A C 1
ATOM 792 O O . ARG A 1 102 ? 1.827 -0.683 2.868 1.00 96.69 102 ARG A O 1
ATOM 799 N N . ALA A 1 103 ? 3.726 0.308 2.179 1.00 97.56 103 ALA A N 1
ATOM 800 C CA . ALA A 1 103 ? 3.915 -0.548 1.014 1.00 97.56 103 ALA A CA 1
ATOM 801 C C . ALA A 1 103 ? 4.745 -1.785 1.383 1.00 97.56 103 ALA A C 1
ATOM 803 O O . ALA A 1 103 ? 5.908 -1.899 1.008 1.00 97.56 103 ALA A O 1
ATOM 804 N N . ASN A 1 104 ? 4.148 -2.697 2.149 1.00 97.19 104 ASN A N 1
ATOM 805 C CA . ASN A 1 104 ? 4.815 -3.908 2.624 1.00 97.19 104 ASN A CA 1
ATOM 806 C C . ASN A 1 104 ? 3.881 -5.125 2.526 1.00 97.19 104 ASN A C 1
ATOM 808 O O . ASN A 1 104 ? 2.666 -4.990 2.691 1.00 97.19 104 ASN A O 1
ATOM 812 N N . THR A 1 105 ? 4.449 -6.306 2.284 1.00 96.44 105 THR A N 1
ATOM 813 C CA . THR A 1 105 ? 3.749 -7.597 2.182 1.00 96.44 105 THR A CA 1
ATOM 814 C C . THR A 1 105 ? 2.950 -7.971 3.422 1.00 96.44 105 THR A C 1
ATOM 816 O O . THR A 1 105 ? 2.056 -8.799 3.333 1.00 96.44 105 THR A O 1
ATOM 819 N N . GLN A 1 106 ? 3.255 -7.387 4.581 1.00 95.31 106 GLN A N 1
ATOM 820 C CA . GLN A 1 106 ? 2.454 -7.570 5.789 1.00 95.31 106 GLN A CA 1
ATOM 821 C C . GLN A 1 106 ? 1.081 -6.896 5.699 1.00 95.31 106 GLN A C 1
ATOM 823 O O . GLN A 1 106 ? 0.180 -7.289 6.421 1.00 95.31 106 GLN A O 1
ATOM 828 N N . TYR A 1 107 ? 0.907 -5.888 4.842 1.00 95.44 107 TYR A N 1
ATOM 829 C CA . TYR A 1 107 ? -0.311 -5.071 4.812 1.00 95.44 107 TYR A CA 1
ATOM 830 C C . TYR A 1 107 ? -1.047 -5.145 3.480 1.00 95.44 107 TYR A C 1
ATOM 832 O O . TYR A 1 107 ? -2.272 -5.019 3.450 1.00 95.44 107 TYR A O 1
ATOM 840 N N . ILE A 1 108 ? -0.314 -5.316 2.375 1.00 95.12 108 ILE A N 1
ATOM 841 C CA . ILE A 1 108 ? -0.879 -5.279 1.026 1.00 95.12 108 ILE A CA 1
ATOM 842 C C . ILE A 1 108 ? -0.260 -6.306 0.075 1.00 95.12 108 ILE A C 1
ATOM 844 O O . ILE A 1 108 ? 0.916 -6.662 0.180 1.00 95.12 108 ILE A O 1
ATOM 848 N N . ALA A 1 109 ? -1.050 -6.709 -0.918 1.00 95.62 109 ALA A N 1
ATOM 849 C CA . ALA A 1 109 ? -0.612 -7.519 -2.050 1.00 95.62 109 ALA A CA 1
ATOM 850 C C . ALA A 1 109 ? -1.045 -6.879 -3.382 1.00 95.62 109 ALA A C 1
ATOM 852 O O . ALA A 1 109 ? -2.180 -6.400 -3.481 1.00 95.62 109 ALA A O 1
ATOM 853 N N . PRO A 1 110 ? -0.185 -6.848 -4.415 1.00 95.00 110 PRO A N 1
ATOM 854 C CA . PRO A 1 110 ? -0.575 -6.367 -5.734 1.00 95.00 110 PRO A CA 1
ATOM 855 C C . PRO A 1 110 ? -1.540 -7.354 -6.405 1.00 95.00 110 PRO A C 1
ATOM 857 O O . PRO A 1 110 ? -1.360 -8.568 -6.330 1.00 95.00 110 PRO A O 1
ATOM 860 N N . ILE A 1 111 ? -2.562 -6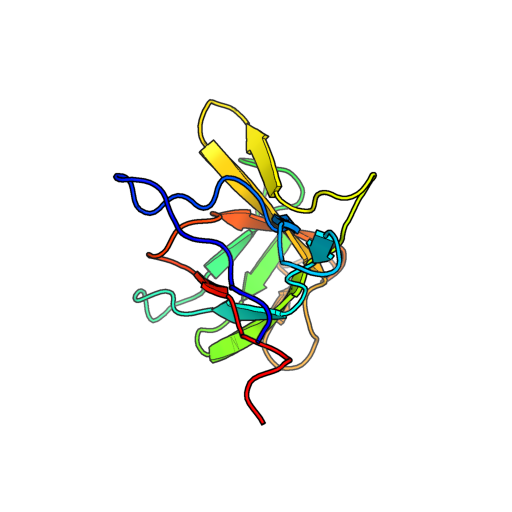.831 -7.082 1.00 91.19 111 ILE A N 1
ATOM 861 C CA . ILE A 1 111 ? -3.503 -7.626 -7.876 1.00 91.19 111 ILE A CA 1
ATOM 862 C C . ILE A 1 111 ? -3.073 -7.565 -9.340 1.00 91.19 111 ILE A C 1
ATOM 864 O O . ILE A 1 111 ? -2.975 -6.479 -9.911 1.00 91.19 111 ILE A O 1
ATOM 868 N N . ASN A 1 112 ? -2.869 -8.731 -9.954 1.00 83.50 112 ASN A N 1
ATOM 869 C CA . ASN A 1 112 ? -2.605 -8.828 -11.385 1.00 83.50 112 ASN A CA 1
ATOM 870 C C . ASN A 1 112 ? -3.902 -8.602 -12.180 1.00 83.50 112 ASN A C 1
ATOM 872 O O . ASN A 1 112 ? -4.785 -9.457 -12.168 1.00 83.50 112 ASN A O 1
ATOM 876 N N . GLU A 1 113 ? -4.021 -7.465 -12.868 1.00 69.75 113 GLU A N 1
ATOM 877 C CA . GLU A 1 113 ? -5.201 -7.147 -13.691 1.00 69.75 113 GLU A CA 1
ATOM 878 C C . GLU A 1 113 ? -5.274 -7.973 -14.995 1.00 69.75 113 GLU A C 1
ATOM 880 O O . GLU A 1 113 ? -6.351 -8.085 -15.579 1.00 69.75 113 GLU A O 1
ATOM 885 N N . ASP A 1 114 ? -4.165 -8.587 -15.428 1.00 64.31 114 ASP A N 1
ATOM 886 C CA . ASP A 1 114 ? -4.068 -9.394 -16.656 1.00 64.31 114 ASP A CA 1
ATOM 887 C C . ASP A 1 114 ? -4.294 -10.902 -16.422 1.00 64.31 114 ASP A C 1
ATOM 889 O O . ASP A 1 114 ? -4.243 -11.688 -17.372 1.00 64.31 114 ASP A O 1
ATOM 893 N N . ALA A 1 115 ? -4.515 -11.334 -15.175 1.00 56.28 115 ALA A N 1
ATOM 894 C CA . ALA A 1 115 ? -4.832 -12.723 -14.852 1.00 56.28 115 ALA A CA 1
ATOM 895 C C . ALA A 1 115 ? -6.304 -13.007 -15.197 1.00 56.28 115 ALA A C 1
ATOM 897 O O . ALA A 1 115 ? -7.192 -12.881 -14.354 1.00 56.28 115 ALA A O 1
ATOM 898 N N . ARG A 1 116 ? -6.556 -13.324 -16.467 1.00 42.59 116 ARG A N 1
ATOM 899 C CA . ARG A 1 116 ? -7.859 -13.739 -16.990 1.00 42.59 116 ARG A CA 1
ATOM 900 C C . ARG A 1 116 ? -7.873 -15.222 -17.319 1.00 42.59 116 ARG A C 1
ATOM 902 O O . ARG A 1 116 ? -6.835 -15.710 -17.818 1.00 42.59 116 ARG A O 1
#